Protein AF-A0A354CW89-F1 (afdb_monomer_lite)

Secondary structure (DSSP, 8-state):
------PPPPPPPP-----SSTTSSHHHHHHHHHHHHHHTS----------SS---HHHHTT-S----HHHHHH-SS--HHHHHHHHHH-

Foldseek 3Di:
DDDDPPDDDDDDDDDDQDDPDPPPCSLVCLLVVQVCCCPVVVHLGDRADPDPPDDCSCVSVVHPDDDHPVNVVVDPDGPPVVVVSVVVND

Radius of gyration: 15.34 Å; chains: 1; bounding box: 26×31×47 Å

pLDDT: mean 76.01, std 17.12, range [35.41, 96.44]

Sequence (90 aa):
EPTEKSSSPAPCRVVSIFSPKGGVGKTLIAANLAAELQTRLANPTALVELDAIRRDASMLLGSSGVVCVPDVLTSHSLPVKLDELRSRCA

Structure (mmCIF, N/CA/C/O backbone):
data_AF-A0A354CW89-F1
#
_entry.id   AF-A0A354CW89-F1
#
loop_
_atom_site.group_PDB
_atom_site.id
_atom_site.type_symbol
_atom_site.label_atom_id
_atom_site.label_alt_id
_atom_site.label_comp_id
_atom_site.label_asym_id
_atom_site.label_entity_id
_atom_site.label_seq_id
_atom_site.pdbx_PDB_ins_code
_atom_site.Cartn_x
_atom_site.Cartn_y
_atom_site.Cartn_z
_atom_site.occupancy
_atom_site.B_iso_or_equiv
_atom_site.auth_seq_id
_atom_site.auth_comp_id
_atom_site.auth_asym_id
_atom_site.auth_atom_id
_atom_site.pdbx_PDB_model_num
ATOM 1 N N . GLU A 1 1 ? -2.799 22.798 32.003 1.00 35.41 1 GLU A N 1
ATOM 2 C CA . GLU A 1 1 ? -1.736 21.910 31.500 1.00 35.41 1 GLU A CA 1
ATOM 3 C C . GLU A 1 1 ? -2.391 20.598 31.066 1.00 35.41 1 GLU A C 1
ATOM 5 O O . GLU A 1 1 ? -2.914 19.906 31.933 1.00 35.41 1 GLU A O 1
ATOM 10 N N . PRO A 1 2 ? -2.537 20.303 29.763 1.00 41.56 2 PRO A N 1
ATOM 11 C CA . PRO A 1 2 ? -3.096 19.033 29.321 1.00 41.56 2 PRO A CA 1
ATOM 12 C C . PRO A 1 2 ? -1.976 17.993 29.242 1.00 41.56 2 PRO A C 1
ATOM 14 O O . PRO A 1 2 ? -1.023 18.141 28.484 1.00 41.56 2 PRO A O 1
ATOM 17 N N . THR A 1 3 ? -2.092 16.951 30.057 1.00 43.53 3 THR A N 1
ATOM 18 C CA . THR A 1 3 ? -1.199 15.792 30.083 1.00 43.53 3 THR A CA 1
ATOM 19 C C . THR A 1 3 ? -1.471 14.933 28.846 1.00 43.53 3 THR A C 1
ATOM 21 O O . THR A 1 3 ? -2.479 14.228 28.775 1.00 43.53 3 THR A O 1
ATOM 24 N N . GLU A 1 4 ? -0.596 15.010 27.846 1.00 49.12 4 GLU A N 1
ATOM 25 C CA . GLU A 1 4 ? -0.634 14.149 26.662 1.00 49.12 4 GLU A CA 1
ATOM 26 C C . GLU A 1 4 ? -0.249 12.720 27.082 1.00 49.12 4 GLU A C 1
ATOM 28 O O . GLU A 1 4 ? 0.903 12.425 27.402 1.00 49.12 4 GLU A O 1
ATOM 33 N N . LYS A 1 5 ? -1.238 11.820 27.164 1.00 41.00 5 LYS A N 1
ATOM 34 C CA . LYS A 1 5 ? -0.989 10.384 27.344 1.00 41.00 5 LYS A CA 1
ATOM 35 C C . LYS A 1 5 ? -0.319 9.860 26.075 1.00 41.00 5 LYS A C 1
ATOM 37 O O . LYS A 1 5 ? -0.995 9.661 25.071 1.00 41.00 5 LYS A O 1
ATOM 42 N N . SER A 1 6 ? 0.978 9.577 26.137 1.00 43.91 6 SER A N 1
ATOM 43 C CA . SER A 1 6 ? 1.667 8.790 25.116 1.00 43.91 6 SER A CA 1
ATOM 44 C C . SER A 1 6 ? 1.204 7.331 25.204 1.00 43.91 6 SER A C 1
ATOM 46 O O . SER A 1 6 ? 1.785 6.495 25.897 1.00 43.91 6 SER A O 1
ATOM 48 N N . SER A 1 7 ? 0.097 7.005 24.532 1.00 54.12 7 SER A N 1
ATOM 49 C CA . SER A 1 7 ? -0.236 5.609 24.263 1.00 54.12 7 SER A CA 1
ATOM 50 C C . SER A 1 7 ? 0.858 5.037 23.362 1.00 54.12 7 SER A C 1
ATOM 52 O O . SER A 1 7 ? 1.163 5.572 22.297 1.00 54.12 7 SER A O 1
ATOM 54 N N . SER A 1 8 ? 1.505 3.958 23.805 1.00 54.44 8 SER A N 1
ATOM 55 C CA . SER A 1 8 ? 2.370 3.192 22.907 1.00 54.44 8 SER A CA 1
ATOM 56 C C . SER A 1 8 ? 1.529 2.739 21.706 1.00 54.44 8 SER A C 1
ATOM 58 O O . SER A 1 8 ? 0.394 2.292 21.909 1.00 54.44 8 SER A O 1
ATOM 60 N N . PRO A 1 9 ? 2.012 2.903 20.460 1.00 60.81 9 PRO A N 1
ATOM 61 C CA . PRO A 1 9 ? 1.222 2.545 19.294 1.00 60.81 9 PRO A CA 1
ATOM 62 C C . PRO A 1 9 ? 0.900 1.055 19.368 1.00 60.81 9 PRO A C 1
ATOM 64 O O . PRO A 1 9 ? 1.796 0.226 19.547 1.00 60.81 9 PRO A O 1
ATOM 67 N N . ALA A 1 10 ? -0.387 0.722 19.257 1.00 69.19 10 ALA A N 1
ATOM 68 C CA . ALA A 1 10 ? -0.820 -0.663 19.173 1.00 69.19 10 ALA A CA 1
ATOM 69 C C . ALA A 1 10 ? -0.035 -1.376 18.052 1.00 69.19 10 ALA A C 1
ATOM 71 O O . ALA A 1 10 ? 0.264 -0.761 17.022 1.00 69.19 10 ALA A O 1
ATOM 72 N N . PRO A 1 11 ? 0.331 -2.656 18.230 1.00 77.19 11 PRO A N 1
ATOM 73 C CA . PRO A 1 11 ? 1.123 -3.374 17.242 1.00 77.19 11 PRO A CA 1
ATOM 74 C C . PRO A 1 11 ? 0.411 -3.386 15.882 1.00 77.19 11 PRO A C 1
ATOM 76 O O . PRO A 1 11 ? -0.705 -3.883 15.745 1.00 77.19 11 PRO A O 1
ATOM 79 N N . CYS A 1 12 ? 1.080 -2.838 14.868 1.00 83.50 12 CYS A N 1
ATOM 80 C CA . CYS A 1 12 ? 0.617 -2.794 13.484 1.00 83.50 12 CYS A CA 1
ATOM 81 C C . CYS A 1 12 ? 1.208 -3.968 12.689 1.00 83.50 12 CYS A C 1
ATOM 83 O O . CYS A 1 12 ? 2.389 -4.296 12.828 1.00 83.50 12 CYS A O 1
ATOM 85 N N . ARG A 1 13 ? 0.402 -4.595 11.822 1.00 90.81 13 ARG A N 1
ATOM 86 C CA . ARG A 1 13 ? 0.884 -5.602 10.866 1.00 90.81 13 ARG A CA 1
ATOM 87 C C . ARG A 1 13 ? 1.294 -4.922 9.560 1.00 90.81 13 ARG A C 1
ATOM 89 O O . ARG A 1 13 ? 0.463 -4.313 8.898 1.00 90.81 13 ARG A O 1
ATOM 96 N N . VAL A 1 14 ? 2.548 -5.113 9.152 1.00 93.69 14 VAL A N 1
ATOM 97 C CA . VAL A 1 14 ? 3.074 -4.622 7.869 1.00 93.69 14 VAL A CA 1
ATOM 98 C C . VAL A 1 14 ? 3.080 -5.754 6.843 1.00 93.69 14 VAL A C 1
ATOM 100 O O . VAL A 1 14 ? 3.611 -6.831 7.107 1.00 93.69 14 VAL A O 1
ATOM 103 N N . VAL A 1 15 ? 2.497 -5.507 5.668 1.00 95.06 15 VAL A N 1
ATOM 104 C CA . VAL A 1 15 ? 2.464 -6.455 4.544 1.00 95.06 15 VAL A CA 1
ATOM 105 C C . VAL A 1 15 ? 3.053 -5.780 3.308 1.00 95.06 15 VAL A C 1
ATOM 107 O O . VAL A 1 15 ? 2.546 -4.755 2.861 1.00 95.06 15 VAL A O 1
ATOM 110 N N . SER A 1 16 ? 4.114 -6.357 2.741 1.00 95.56 16 SER A N 1
ATOM 111 C CA . SER A 1 16 ? 4.749 -5.861 1.514 1.00 95.56 16 SER A CA 1
ATOM 112 C C . SER A 1 16 ? 4.366 -6.727 0.317 1.00 95.56 16 SER A C 1
ATOM 114 O O . SER A 1 16 ? 4.553 -7.942 0.338 1.00 95.56 16 SER A O 1
ATOM 116 N N . ILE A 1 17 ? 3.870 -6.098 -0.750 1.00 95.31 17 ILE A N 1
ATOM 117 C CA . ILE A 1 17 ? 3.567 -6.762 -2.024 1.00 95.31 17 ILE A CA 1
ATOM 118 C C . ILE A 1 17 ? 4.604 -6.313 -3.051 1.00 95.31 17 ILE A C 1
ATOM 120 O O . ILE A 1 17 ? 4.644 -5.151 -3.451 1.00 95.31 17 ILE A O 1
ATOM 124 N N . PHE A 1 18 ? 5.451 -7.244 -3.483 1.00 94.81 18 PHE A N 1
ATOM 125 C CA . PHE A 1 18 ? 6.573 -6.975 -4.378 1.00 94.81 18 PHE A CA 1
ATOM 126 C C . PHE A 1 18 ? 6.713 -8.064 -5.451 1.00 94.81 18 PHE A C 1
ATOM 128 O O . PHE A 1 18 ? 6.314 -9.210 -5.263 1.00 94.81 18 PHE A O 1
ATOM 135 N N . SER A 1 19 ? 7.291 -7.700 -6.595 1.00 92.81 19 SER A N 1
ATOM 136 C CA . SER A 1 19 ? 7.724 -8.620 -7.649 1.00 92.81 19 SER A CA 1
ATOM 137 C C . SER A 1 19 ? 8.728 -7.916 -8.567 1.00 92.81 19 SER A C 1
ATOM 139 O O . SER A 1 19 ? 8.530 -6.736 -8.878 1.00 92.81 19 SER A O 1
ATOM 141 N N . PRO A 1 20 ? 9.755 -8.635 -9.063 1.00 92.56 20 PRO A N 1
ATOM 142 C CA . PRO A 1 20 ? 10.758 -8.082 -9.971 1.00 92.56 20 PRO A CA 1
ATOM 143 C C . PRO A 1 20 ? 10.216 -7.808 -11.382 1.00 92.56 20 PRO A C 1
ATOM 145 O O . PRO A 1 20 ? 10.917 -7.227 -12.205 1.00 92.56 20 PRO A O 1
ATOM 148 N N . LYS A 1 21 ? 8.985 -8.238 -11.696 1.00 90.62 21 LYS A N 1
ATOM 149 C CA . LYS A 1 21 ? 8.368 -8.048 -13.014 1.00 90.62 21 LYS A CA 1
ATOM 150 C C . LYS A 1 21 ? 7.358 -6.898 -13.012 1.00 90.62 21 LYS A C 1
ATOM 152 O O . LYS A 1 21 ? 6.556 -6.736 -12.082 1.00 90.62 21 LYS A O 1
ATOM 157 N N . GLY A 1 22 ? 7.364 -6.120 -14.094 1.00 88.94 22 GLY A N 1
ATOM 158 C CA . GLY A 1 22 ? 6.306 -5.160 -14.418 1.00 88.94 22 GLY A CA 1
ATOM 159 C C . GLY A 1 22 ? 5.000 -5.867 -14.801 1.00 88.94 22 GLY A C 1
ATOM 160 O O . GLY A 1 22 ? 5.021 -7.016 -15.227 1.00 88.94 22 GLY A O 1
ATOM 161 N N . GLY A 1 23 ? 3.856 -5.208 -14.610 1.00 90.00 23 GLY A N 1
ATOM 162 C CA . GLY A 1 23 ? 2.563 -5.687 -15.129 1.00 90.00 23 GLY A CA 1
ATOM 163 C C . GLY A 1 23 ? 1.933 -6.912 -14.449 1.00 90.00 23 GLY A C 1
ATOM 164 O O . GLY A 1 23 ? 0.817 -7.267 -14.791 1.00 90.00 23 GLY A O 1
ATOM 165 N N . VAL A 1 24 ? 2.567 -7.536 -13.449 1.00 94.56 24 VAL A N 1
ATOM 166 C CA . VAL A 1 24 ? 2.016 -8.737 -12.771 1.00 94.56 24 VAL A CA 1
ATOM 167 C C . VAL A 1 24 ? 0.847 -8.464 -11.808 1.00 94.56 24 VAL A C 1
ATOM 169 O O . VAL A 1 24 ? 0.444 -9.350 -11.066 1.00 94.56 24 VAL A O 1
ATOM 172 N N . GLY A 1 25 ? 0.346 -7.227 -11.751 1.00 94.00 25 GLY A N 1
ATOM 173 C CA . GLY A 1 25 ? -0.796 -6.870 -10.903 1.00 94.00 25 GLY A CA 1
ATOM 174 C C . GLY A 1 25 ? -0.485 -6.570 -9.430 1.00 94.00 25 GLY A C 1
ATOM 175 O O . GLY A 1 25 ? -1.410 -6.559 -8.629 1.00 94.00 25 GLY A O 1
ATOM 176 N N . LYS A 1 26 ? 0.773 -6.283 -9.050 1.00 95.31 26 LYS A N 1
ATOM 177 C CA . LYS A 1 26 ? 1.161 -5.929 -7.659 1.00 95.31 26 LYS A CA 1
ATOM 178 C C . LYS A 1 26 ? 0.248 -4.860 -7.041 1.00 95.31 26 LYS A C 1
ATOM 180 O O . LYS A 1 26 ? -0.352 -5.095 -5.999 1.00 95.31 26 LYS A O 1
ATOM 185 N N . THR A 1 27 ? 0.124 -3.714 -7.712 1.00 94.00 27 THR A N 1
ATOM 186 C CA . THR A 1 27 ? -0.684 -2.575 -7.256 1.00 94.00 27 THR A CA 1
ATOM 187 C C . THR A 1 27 ? -2.171 -2.917 -7.220 1.00 94.00 27 THR A C 1
ATOM 189 O O . THR A 1 27 ? -2.866 -2.523 -6.292 1.00 94.00 27 THR A O 1
ATOM 192 N N . LEU A 1 28 ? -2.653 -3.731 -8.166 1.00 95.06 28 LEU A N 1
ATOM 193 C CA . LEU A 1 28 ? -4.041 -4.192 -8.189 1.00 95.06 28 LEU A CA 1
ATOM 194 C C . LEU A 1 28 ? -4.367 -5.084 -6.988 1.00 95.06 28 LEU A C 1
ATOM 196 O O . LEU A 1 28 ? -5.397 -4.890 -6.344 1.00 95.06 28 LEU A O 1
ATOM 200 N N . ILE A 1 29 ? -3.484 -6.025 -6.654 1.00 96.44 29 ILE A N 1
ATOM 201 C CA . ILE A 1 29 ? -3.642 -6.872 -5.466 1.00 96.44 29 ILE A CA 1
ATOM 202 C C . ILE A 1 29 ? -3.549 -6.019 -4.197 1.00 96.44 29 ILE A C 1
ATOM 204 O O . ILE A 1 29 ? -4.379 -6.175 -3.306 1.00 96.44 29 ILE A O 1
ATOM 208 N N . ALA A 1 30 ? -2.589 -5.094 -4.121 1.00 95.75 30 ALA A N 1
ATOM 209 C CA . ALA A 1 30 ? -2.408 -4.227 -2.958 1.00 95.75 30 ALA A CA 1
ATOM 210 C C . ALA A 1 30 ? -3.620 -3.320 -2.697 1.00 95.75 30 ALA A C 1
ATOM 212 O O . ALA A 1 30 ? -4.085 -3.239 -1.561 1.00 95.75 30 ALA A O 1
ATOM 213 N N . ALA A 1 31 ? -4.165 -2.695 -3.745 1.00 94.12 31 ALA A N 1
ATOM 214 C CA . ALA A 1 31 ? -5.340 -1.837 -3.648 1.00 94.12 31 ALA A CA 1
ATOM 215 C C . ALA A 1 31 ? -6.579 -2.610 -3.177 1.00 94.12 31 ALA A C 1
ATOM 217 O O . ALA A 1 31 ? -7.239 -2.190 -2.227 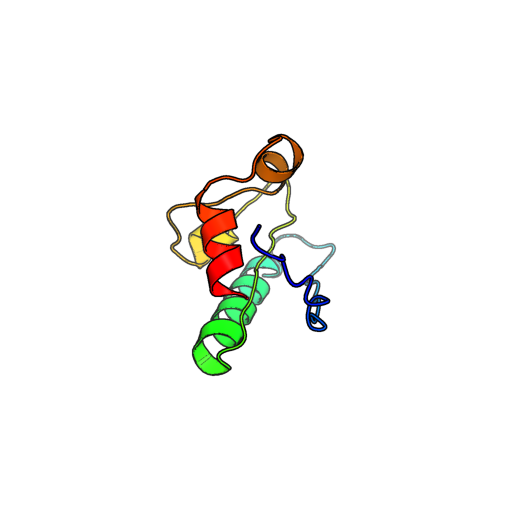1.00 94.12 31 ALA A O 1
ATOM 218 N N . ASN A 1 32 ? -6.861 -3.769 -3.783 1.00 95.00 32 ASN A N 1
ATOM 219 C CA . ASN A 1 32 ? -8.012 -4.586 -3.393 1.00 95.00 32 ASN A CA 1
ATOM 220 C C . ASN A 1 32 ? -7.854 -5.173 -1.988 1.00 95.00 32 ASN A C 1
ATOM 222 O O . ASN A 1 32 ? -8.805 -5.148 -1.213 1.00 95.00 32 ASN A O 1
ATOM 226 N N . LEU A 1 33 ? -6.658 -5.651 -1.626 1.00 95.50 33 LEU A N 1
ATOM 227 C CA . LEU A 1 33 ? -6.397 -6.139 -0.274 1.00 95.50 33 LEU A CA 1
ATOM 228 C C . LEU A 1 33 ? -6.639 -5.034 0.759 1.00 95.50 33 LEU A C 1
ATOM 230 O O . LEU A 1 33 ? -7.321 -5.271 1.750 1.00 95.50 33 LEU A O 1
ATOM 234 N N . ALA A 1 34 ? -6.127 -3.824 0.520 1.00 93.62 34 ALA A N 1
ATOM 235 C CA . ALA A 1 34 ? -6.336 -2.703 1.429 1.00 93.62 34 ALA A CA 1
ATOM 236 C C . ALA A 1 34 ? -7.821 -2.323 1.557 1.00 93.62 34 ALA A C 1
ATOM 238 O O . ALA A 1 34 ? -8.312 -2.131 2.671 1.00 93.62 34 ALA A O 1
ATOM 239 N N . ALA A 1 35 ? -8.545 -2.269 0.434 1.00 92.56 35 ALA A N 1
ATOM 240 C CA . ALA A 1 35 ? -9.977 -1.985 0.422 1.00 92.56 35 ALA A CA 1
ATOM 241 C C . ALA A 1 35 ? -10.778 -3.042 1.199 1.00 92.56 35 ALA A C 1
ATOM 243 O O . ALA A 1 35 ? -11.644 -2.695 2.000 1.00 92.56 35 ALA A O 1
ATOM 244 N N . GLU A 1 36 ? -10.466 -4.324 1.022 1.00 95.06 36 GLU A N 1
ATOM 245 C CA . GLU A 1 36 ? -11.135 -5.438 1.702 1.00 95.06 36 GLU A CA 1
ATOM 246 C C . GLU A 1 36 ? -10.833 -5.475 3.210 1.00 95.06 36 GLU A C 1
ATOM 248 O O . GLU A 1 36 ? -11.751 -5.636 4.020 1.00 95.06 36 GLU A O 1
ATOM 253 N N . LEU A 1 37 ? -9.577 -5.242 3.617 1.00 92.81 37 LEU A N 1
ATOM 254 C CA . LEU A 1 37 ? -9.202 -5.129 5.034 1.00 92.81 37 LEU A CA 1
ATOM 255 C C . LEU A 1 37 ? -9.960 -3.983 5.727 1.00 92.81 37 LEU A C 1
ATOM 257 O O . LEU A 1 37 ? -10.464 -4.162 6.838 1.00 92.81 37 LEU A O 1
ATOM 261 N N . GLN A 1 38 ? -10.091 -2.836 5.056 1.00 90.00 38 GLN A N 1
ATOM 262 C CA . GLN A 1 38 ? -10.792 -1.674 5.598 1.00 90.00 38 GLN A CA 1
ATOM 263 C C . GLN A 1 38 ? -12.314 -1.858 5.637 1.00 90.00 38 GLN A C 1
ATOM 265 O O . GLN A 1 38 ? -12.951 -1.462 6.613 1.00 90.00 38 GLN A O 1
ATOM 270 N N . THR A 1 39 ? -12.909 -2.412 4.578 1.00 87.94 39 THR A N 1
ATOM 271 C CA . THR A 1 39 ? -14.373 -2.443 4.411 1.00 87.94 39 THR A CA 1
ATOM 272 C C . THR A 1 39 ? -15.028 -3.673 5.025 1.00 87.94 39 THR A C 1
ATOM 274 O O . THR A 1 39 ? -16.077 -3.537 5.650 1.00 87.94 39 THR A O 1
ATOM 277 N N . ARG A 1 40 ? -14.431 -4.866 4.889 1.00 88.50 40 ARG A N 1
ATOM 278 C CA . ARG A 1 40 ? -15.040 -6.115 5.383 1.00 88.50 40 ARG A CA 1
ATOM 279 C C . ARG A 1 40 ? -14.560 -6.528 6.759 1.00 88.50 40 ARG A C 1
ATOM 281 O O . ARG A 1 40 ? -15.331 -7.120 7.506 1.00 88.50 40 ARG A O 1
ATOM 288 N N . LEU A 1 41 ? -13.303 -6.244 7.089 1.00 87.12 41 LEU A N 1
ATOM 289 C CA . LEU A 1 41 ? -12.734 -6.615 8.388 1.00 87.12 41 LEU A CA 1
ATOM 290 C C . LEU A 1 41 ? -12.732 -5.463 9.393 1.00 87.12 41 LEU A C 1
ATOM 292 O O . LEU A 1 41 ? -12.305 -5.666 10.523 1.00 87.12 41 LEU A O 1
ATOM 296 N N . ALA A 1 42 ? -13.193 -4.273 8.986 1.00 86.62 42 ALA A N 1
ATOM 297 C CA . ALA A 1 42 ? -13.168 -3.053 9.792 1.00 86.62 42 ALA A CA 1
ATOM 298 C C . ALA A 1 42 ? -11.779 -2.750 10.395 1.00 86.62 42 ALA A C 1
ATOM 300 O O . ALA A 1 42 ? -11.675 -2.107 11.437 1.00 86.62 42 ALA A O 1
ATOM 301 N N . ASN A 1 43 ? -10.706 -3.201 9.734 1.00 83.19 43 ASN A N 1
ATOM 302 C CA . ASN A 1 43 ? -9.340 -2.976 10.183 1.00 83.19 43 ASN A CA 1
ATOM 303 C C . ASN A 1 43 ? -8.843 -1.643 9.613 1.00 83.19 43 ASN A C 1
ATOM 305 O O . ASN A 1 43 ? -8.774 -1.523 8.384 1.00 83.19 43 ASN A O 1
ATOM 309 N N . PRO A 1 44 ? -8.445 -0.665 10.451 1.00 87.56 44 PRO A N 1
ATOM 310 C CA . PRO A 1 44 ? -7.785 0.546 9.977 1.00 87.56 44 PRO A CA 1
ATOM 311 C C . PRO A 1 44 ? -6.582 0.178 9.107 1.00 87.56 44 PRO A C 1
ATOM 313 O O . PRO A 1 44 ? -5.630 -0.446 9.580 1.00 87.56 44 PRO A O 1
ATOM 316 N N . THR A 1 45 ? -6.653 0.506 7.817 1.00 88.81 45 THR A N 1
ATOM 317 C CA . THR A 1 45 ? -5.672 0.044 6.831 1.00 88.81 45 THR A CA 1
ATOM 318 C C . THR A 1 45 ? -5.071 1.218 6.076 1.00 88.81 45 THR A C 1
ATOM 320 O O . THR A 1 45 ? -5.779 2.005 5.454 1.00 88.81 45 THR A O 1
ATOM 323 N N . ALA A 1 46 ? -3.741 1.304 6.091 1.00 88.81 46 ALA A N 1
ATOM 324 C CA . ALA A 1 46 ? -2.984 2.237 5.270 1.00 88.81 46 ALA A CA 1
ATOM 325 C C . ALA A 1 46 ? -2.397 1.505 4.056 1.00 88.81 46 ALA A C 1
ATOM 327 O O . ALA A 1 46 ? -1.711 0.493 4.205 1.00 88.81 46 ALA A O 1
ATOM 328 N N . LEU A 1 47 ? -2.633 2.039 2.856 1.00 89.62 47 LEU A N 1
ATOM 329 C CA . LEU A 1 47 ? -1.955 1.610 1.635 1.00 89.62 47 LEU A CA 1
ATOM 330 C C . LEU A 1 47 ? -0.844 2.608 1.303 1.00 89.62 47 LEU A C 1
ATOM 332 O O . LEU A 1 47 ? -1.114 3.789 1.099 1.00 89.62 47 LEU A O 1
ATOM 336 N N . VAL A 1 48 ? 0.394 2.122 1.222 1.00 88.88 48 VAL A N 1
ATOM 337 C CA . VAL A 1 48 ? 1.566 2.933 0.870 1.00 88.88 48 VAL A CA 1
ATOM 338 C C . VAL A 1 48 ? 2.122 2.440 -0.463 1.00 88.88 48 VAL A C 1
ATOM 340 O O . VAL A 1 48 ? 2.637 1.326 -0.545 1.00 88.88 48 VAL A O 1
ATOM 343 N N . GLU A 1 49 ? 2.026 3.258 -1.514 1.00 87.25 49 GLU A N 1
ATOM 344 C CA . GLU A 1 49 ? 2.628 2.940 -2.814 1.00 87.25 49 GLU A CA 1
ATOM 345 C C . GLU A 1 49 ? 4.080 3.434 -2.867 1.00 87.25 49 GLU A C 1
ATOM 347 O O . GLU A 1 49 ? 4.356 4.628 -2.743 1.00 87.25 49 GLU A O 1
ATOM 352 N N . LEU A 1 50 ? 5.009 2.493 -3.055 1.00 87.25 50 LEU A N 1
ATOM 353 C CA . LEU A 1 50 ? 6.457 2.731 -3.126 1.00 87.25 50 LEU A CA 1
ATOM 354 C C . LEU A 1 50 ? 7.017 2.567 -4.549 1.00 87.25 50 LEU A C 1
ATOM 356 O O . LEU A 1 50 ? 8.193 2.255 -4.725 1.00 87.25 50 LEU A O 1
ATOM 360 N N . ASP A 1 51 ? 6.191 2.764 -5.577 1.00 81.81 51 ASP A N 1
ATOM 361 C CA . ASP A 1 51 ? 6.6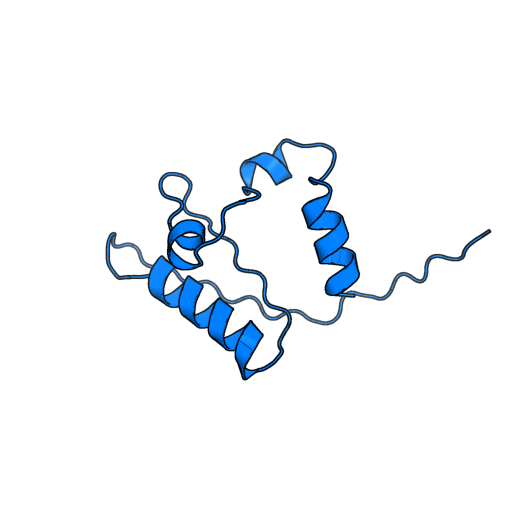57 2.850 -6.963 1.00 81.81 51 ASP A CA 1
ATOM 362 C C . ASP A 1 51 ? 6.884 4.330 -7.317 1.00 81.81 51 ASP A C 1
ATOM 364 O O . ASP A 1 51 ? 5.960 5.140 -7.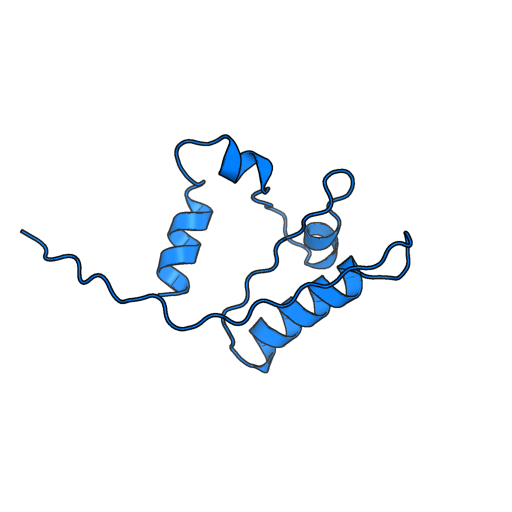400 1.00 81.81 51 ASP A O 1
ATOM 368 N N . ALA A 1 52 ? 8.160 4.705 -7.451 1.00 68.81 52 ALA A N 1
ATOM 369 C CA . ALA A 1 52 ? 8.565 6.093 -7.666 1.00 68.81 52 ALA A CA 1
ATOM 370 C C . ALA A 1 52 ? 8.112 6.644 -9.028 1.00 68.81 52 ALA A C 1
ATOM 372 O O . ALA A 1 52 ? 7.938 7.855 -9.161 1.00 68.81 52 ALA A O 1
ATOM 373 N N . ILE A 1 53 ? 7.928 5.767 -10.020 1.00 71.12 53 ILE A N 1
ATOM 374 C CA . ILE A 1 53 ? 7.669 6.146 -11.414 1.00 71.12 53 ILE A CA 1
ATOM 375 C C . ILE A 1 53 ? 6.168 6.105 -11.721 1.00 71.12 53 ILE A C 1
ATOM 377 O O . ILE A 1 53 ? 5.683 6.918 -12.506 1.00 71.12 53 ILE A O 1
ATOM 381 N N . ARG A 1 54 ? 5.421 5.177 -11.116 1.00 71.12 54 ARG A N 1
ATOM 382 C CA . ARG A 1 54 ? 4.015 4.916 -11.458 1.00 71.12 54 ARG A CA 1
ATOM 383 C C . ARG A 1 54 ? 3.173 4.805 -10.192 1.00 71.12 54 ARG A C 1
ATOM 385 O O . ARG A 1 54 ? 3.494 4.018 -9.312 1.00 71.12 54 ARG A O 1
ATOM 392 N N . ARG A 1 55 ? 2.100 5.589 -10.106 1.00 72.62 55 ARG A N 1
ATOM 393 C CA . ARG A 1 55 ? 1.266 5.734 -8.901 1.00 72.62 55 ARG A CA 1
ATOM 394 C C . ARG A 1 55 ? -0.186 5.412 -9.229 1.00 72.62 55 ARG A C 1
ATOM 396 O O . ARG A 1 55 ? -1.021 6.308 -9.312 1.00 72.62 55 ARG A O 1
ATOM 403 N N . ASP A 1 56 ? -0.466 4.135 -9.454 1.00 84.44 56 ASP A N 1
ATOM 404 C CA . ASP A 1 56 ? -1.771 3.704 -9.964 1.00 84.44 56 ASP A CA 1
ATOM 405 C C . ASP A 1 56 ? -2.786 3.428 -8.846 1.00 84.44 56 ASP A C 1
ATOM 407 O O . ASP A 1 56 ? -3.987 3.393 -9.115 1.00 84.44 56 ASP A O 1
ATOM 411 N N . ALA A 1 57 ? -2.357 3.245 -7.589 1.00 86.69 57 ALA A N 1
ATOM 412 C CA . ALA A 1 57 ? -3.264 2.874 -6.502 1.00 86.69 57 ALA A CA 1
ATOM 413 C C . ALA A 1 57 ? -4.399 3.882 -6.300 1.00 86.69 57 ALA A C 1
ATOM 415 O O . ALA A 1 57 ? -5.529 3.476 -6.047 1.00 86.69 57 ALA A O 1
ATOM 416 N N . SER A 1 58 ? -4.139 5.183 -6.437 1.00 83.75 58 SER A N 1
ATOM 417 C CA . SER A 1 58 ? -5.187 6.198 -6.297 1.00 83.75 58 SER A CA 1
ATOM 418 C C . SER A 1 58 ? -6.242 6.110 -7.392 1.00 83.75 58 SER A C 1
ATOM 420 O O . SER A 1 58 ? -7.432 6.210 -7.105 1.00 83.75 58 SER A O 1
ATOM 422 N N . MET A 1 59 ? -5.819 5.847 -8.631 1.00 86.44 59 MET A N 1
ATOM 423 C CA . MET A 1 59 ? -6.726 5.616 -9.752 1.00 86.44 59 MET A CA 1
ATOM 424 C C . MET A 1 59 ? -7.572 4.365 -9.517 1.00 86.44 59 MET A C 1
ATOM 426 O O . MET A 1 59 ? -8.783 4.403 -9.720 1.00 86.44 59 MET A O 1
ATOM 430 N N . LEU A 1 60 ? -6.960 3.277 -9.037 1.00 89.81 60 LEU A N 1
ATOM 431 C CA . LEU A 1 60 ? -7.672 2.034 -8.722 1.00 89.81 60 LEU A CA 1
ATOM 432 C C . LEU A 1 60 ? -8.669 2.194 -7.568 1.00 89.81 60 LEU A C 1
ATOM 434 O O . LEU A 1 60 ? -9.707 1.539 -7.565 1.00 89.81 60 LEU A O 1
ATOM 438 N N . LEU A 1 61 ? -8.366 3.061 -6.601 1.00 87.00 61 LEU A N 1
ATOM 439 C CA . LEU A 1 61 ? -9.244 3.373 -5.471 1.00 87.00 61 LEU A CA 1
ATOM 440 C C . LEU A 1 61 ? -10.250 4.498 -5.777 1.00 87.00 61 LEU A C 1
ATOM 442 O O . LEU A 1 61 ? -11.051 4.843 -4.910 1.00 87.00 61 LEU A O 1
ATOM 446 N N . GLY A 1 62 ? -10.206 5.094 -6.974 1.00 84.62 62 GLY A N 1
ATOM 447 C CA . GLY A 1 62 ? -11.050 6.231 -7.348 1.00 84.62 62 GLY A CA 1
ATOM 448 C C . GLY A 1 62 ? -10.827 7.481 -6.486 1.00 84.62 62 GLY A C 1
ATOM 449 O O . GLY A 1 62 ? -11.729 8.310 -6.362 1.00 84.62 62 GLY A O 1
ATOM 450 N N . SER A 1 63 ? -9.659 7.623 -5.852 1.00 77.81 63 SER A N 1
ATOM 451 C CA . SER A 1 63 ? -9.381 8.717 -4.922 1.00 77.81 63 SER A CA 1
ATOM 452 C C . SER A 1 63 ? -8.803 9.939 -5.642 1.00 77.81 63 SER A C 1
ATOM 454 O O . SER A 1 63 ? -7.789 9.875 -6.332 1.00 77.81 63 SER A O 1
ATOM 456 N N . SER A 1 64 ? -9.444 11.097 -5.459 1.00 62.91 64 SER A N 1
ATOM 457 C CA . SER A 1 64 ? -9.046 12.361 -6.106 1.00 62.91 64 SER A CA 1
ATOM 458 C C . SER A 1 64 ? -7.860 13.062 -5.430 1.00 62.91 64 SER A C 1
ATOM 460 O O . SER A 1 64 ? -7.380 14.072 -5.932 1.00 62.91 64 SER A O 1
ATOM 462 N N . GLY A 1 65 ? -7.412 12.581 -4.266 1.00 61.78 65 GLY A N 1
ATOM 463 C CA . GLY A 1 65 ? -6.347 13.205 -3.483 1.00 61.78 65 GLY A CA 1
ATOM 464 C C . GLY A 1 65 ? -5.345 12.173 -2.992 1.00 61.78 65 GLY A C 1
ATOM 465 O O . GLY A 1 65 ? -5.717 11.248 -2.273 1.00 61.78 65 GLY A O 1
ATOM 466 N N . VAL A 1 66 ? -4.080 12.364 -3.358 1.00 63.72 66 VAL A N 1
ATOM 467 C CA . VAL A 1 66 ? -2.971 11.483 -2.985 1.00 63.72 66 VAL A CA 1
ATOM 468 C C . VAL A 1 66 ? -1.943 12.312 -2.240 1.00 63.72 66 VAL A C 1
ATOM 470 O O . VAL A 1 66 ? -1.425 13.280 -2.787 1.00 63.72 66 VAL A O 1
ATOM 473 N N . VAL A 1 67 ? -1.654 11.939 -0.996 1.00 67.25 67 VAL A N 1
ATOM 474 C CA . VAL A 1 67 ? -0.446 12.405 -0.312 1.00 67.25 67 VAL A CA 1
ATOM 475 C C . VAL A 1 67 ? 0.660 11.444 -0.707 1.00 67.25 67 VAL A C 1
ATOM 477 O O . VAL A 1 67 ? 0.541 10.239 -0.473 1.00 67.25 67 VAL A O 1
ATOM 480 N N . CYS A 1 68 ? 1.707 11.947 -1.349 1.00 70.62 68 CYS A N 1
ATOM 481 C CA . CYS A 1 68 ? 2.767 11.092 -1.857 1.00 70.62 68 CYS A CA 1
ATOM 482 C C . CYS A 1 68 ? 3.905 10.995 -0.838 1.00 70.62 68 CYS A C 1
ATOM 484 O O . CYS A 1 68 ? 4.159 11.921 -0.073 1.00 70.62 68 CYS A O 1
ATOM 486 N N . VAL A 1 69 ? 4.635 9.876 -0.848 1.00 72.75 69 VAL A N 1
ATOM 487 C CA . VAL A 1 69 ? 5.779 9.679 0.058 1.00 72.75 69 VAL A CA 1
ATOM 488 C C . VAL A 1 69 ? 6.815 10.808 -0.058 1.00 72.75 69 VAL A C 1
ATOM 490 O O . VAL A 1 69 ? 7.247 11.292 0.984 1.00 72.75 69 VAL A O 1
ATOM 493 N N . PRO A 1 70 ? 7.178 11.312 -1.259 1.00 70.94 70 PRO A N 1
ATOM 494 C CA . PRO A 1 70 ? 8.063 12.470 -1.353 1.00 70.94 70 PRO A CA 1
ATOM 495 C C . PRO A 1 70 ? 7.510 13.717 -0.661 1.00 70.94 70 PRO A C 1
ATOM 497 O O . PRO A 1 70 ? 8.281 14.420 -0.021 1.00 70.94 70 PRO A O 1
ATOM 500 N N . ASP A 1 71 ? 6.200 13.967 -0.727 1.00 68.81 71 ASP A N 1
ATOM 501 C CA . ASP A 1 71 ? 5.569 15.110 -0.055 1.00 68.81 71 ASP A CA 1
ATOM 502 C C . ASP A 1 71 ? 5.755 14.990 1.462 1.00 68.81 71 ASP A C 1
ATOM 504 O O . ASP A 1 71 ? 6.134 15.950 2.121 1.00 68.81 71 ASP A O 1
ATOM 508 N N . VAL A 1 72 ? 5.582 13.786 2.015 1.00 72.81 72 VAL A N 1
ATOM 509 C CA . VAL A 1 72 ? 5.814 13.505 3.443 1.00 72.81 72 VAL A CA 1
ATOM 510 C C . VAL A 1 72 ? 7.285 13.660 3.831 1.00 72.81 72 VAL A C 1
ATOM 512 O O . VAL A 1 72 ? 7.583 14.156 4.911 1.00 72.81 72 VAL A O 1
ATOM 515 N N . 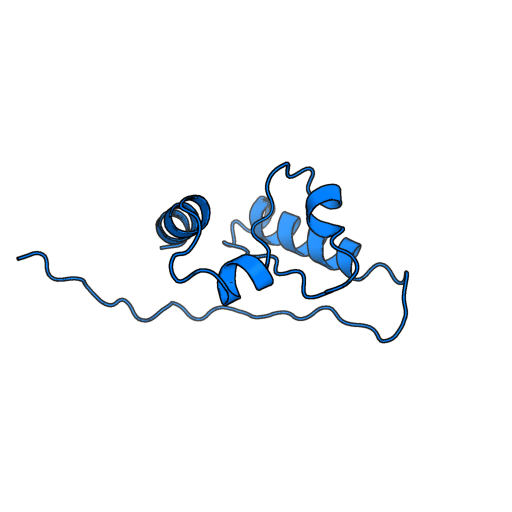LEU A 1 73 ? 8.205 13.233 2.966 1.00 74.50 73 LEU A N 1
ATOM 516 C CA . LEU A 1 73 ? 9.643 13.294 3.238 1.00 74.50 73 LEU A CA 1
ATOM 517 C C . LEU A 1 73 ? 10.226 14.706 3.088 1.00 74.50 73 LEU A C 1
ATOM 519 O O . LEU A 1 73 ? 11.246 15.004 3.703 1.00 74.50 73 LEU A O 1
ATOM 523 N N . THR A 1 74 ? 9.618 15.555 2.257 1.00 73.50 74 THR A N 1
ATOM 524 C CA . THR A 1 74 ? 10.112 16.912 1.965 1.00 73.50 74 THR A CA 1
ATOM 525 C C . THR A 1 74 ? 9.409 17.995 2.775 1.00 73.50 74 THR A C 1
ATOM 527 O O . THR A 1 74 ? 9.963 19.080 2.947 1.00 73.50 74 THR A O 1
ATOM 530 N N . SER A 1 75 ? 8.216 17.719 3.304 1.00 59.00 75 SER A N 1
ATOM 531 C CA . SER A 1 75 ? 7.458 18.686 4.098 1.00 59.00 75 SER A CA 1
ATOM 532 C C . SER A 1 75 ? 7.824 18.576 5.580 1.00 59.00 75 SER A C 1
ATOM 534 O O . SER A 1 75 ? 7.704 17.513 6.182 1.00 59.00 75 SER A O 1
ATOM 536 N N . HIS A 1 76 ? 8.210 19.693 6.207 1.00 55.50 76 HIS A N 1
ATOM 537 C CA . HIS A 1 76 ? 8.390 19.775 7.668 1.00 55.50 76 HIS A CA 1
ATOM 538 C C . HIS A 1 76 ? 7.066 19.665 8.449 1.00 55.50 76 HIS A C 1
ATOM 540 O O . HIS A 1 76 ? 7.078 19.524 9.671 1.00 55.50 76 HIS A O 1
ATOM 546 N N . SER A 1 77 ? 5.930 19.716 7.751 1.00 55.88 77 SER A N 1
ATOM 547 C CA . SER A 1 77 ? 4.589 19.490 8.280 1.00 55.88 77 SER A CA 1
ATOM 548 C C . SER A 1 77 ? 3.812 18.577 7.338 1.00 55.88 77 SER A C 1
ATOM 550 O O . SER A 1 77 ? 3.851 18.726 6.118 1.00 55.88 77 SER A O 1
ATOM 552 N N . LEU A 1 78 ? 3.109 17.599 7.904 1.00 58.16 78 LEU A N 1
ATOM 553 C CA . LEU A 1 78 ? 2.248 16.730 7.116 1.00 58.16 78 LEU A CA 1
ATOM 554 C C . LEU A 1 78 ? 1.050 17.537 6.600 1.00 58.16 78 LEU A C 1
ATOM 556 O O . LEU A 1 78 ? 0.566 18.431 7.298 1.00 58.16 78 LEU A O 1
ATOM 560 N N . PRO A 1 79 ? 0.540 17.244 5.393 1.00 59.66 79 PRO A N 1
ATOM 561 C CA . PRO A 1 79 ? -0.688 17.873 4.930 1.00 59.66 79 PRO A CA 1
ATOM 562 C C . PRO A 1 79 ? -1.813 17.601 5.937 1.00 59.66 79 PRO A C 1
ATOM 564 O O . PRO A 1 79 ? -1.931 16.483 6.430 1.00 59.66 79 PRO A O 1
ATOM 567 N N . VAL A 1 80 ? -2.661 18.606 6.198 1.00 58.84 80 VAL A N 1
ATOM 568 C CA . VAL A 1 80 ? -3.768 18.603 7.189 1.00 58.84 80 VAL A CA 1
ATOM 569 C C . VAL A 1 80 ? -4.599 17.311 7.164 1.00 58.84 80 VAL A C 1
ATOM 571 O O . VAL A 1 80 ? -5.017 16.796 8.197 1.00 58.84 80 VAL A O 1
ATOM 574 N N . LYS A 1 81 ? -4.769 16.730 5.973 1.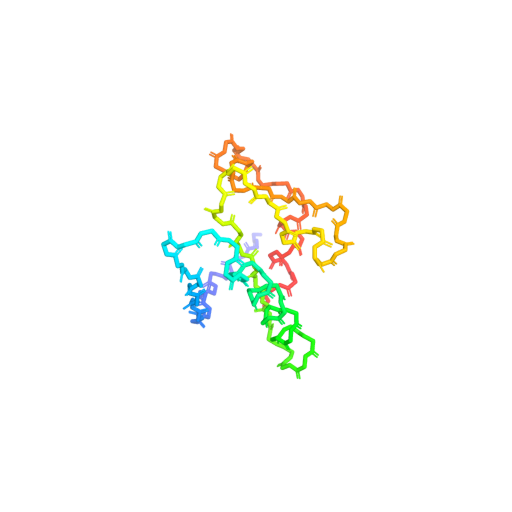00 57.47 81 LYS A N 1
ATOM 575 C CA . LYS A 1 81 ? -5.480 15.469 5.736 1.00 57.47 81 LYS A CA 1
ATOM 576 C C . LYS A 1 81 ? -4.862 14.252 6.438 1.00 57.47 81 LYS A C 1
ATOM 578 O O . LYS A 1 81 ? -5.576 13.299 6.725 1.00 57.47 81 LYS A O 1
ATOM 583 N N . LEU A 1 82 ? -3.549 14.253 6.675 1.00 59.25 82 LEU A N 1
ATOM 584 C CA . LEU A 1 82 ? -2.836 13.163 7.342 1.00 59.25 82 LEU A CA 1
ATOM 585 C C . LEU A 1 82 ? -2.927 13.269 8.870 1.00 59.25 82 LEU A C 1
ATOM 587 O O . LEU A 1 82 ? -3.027 12.240 9.532 1.00 59.25 82 LEU A O 1
ATOM 591 N N . ASP A 1 83 ? -2.969 14.483 9.426 1.00 59.44 83 ASP A N 1
ATOM 592 C CA . ASP A 1 83 ? -3.255 14.688 10.853 1.00 59.44 83 ASP A CA 1
ATOM 593 C C . ASP A 1 83 ? -4.715 14.348 11.192 1.00 59.44 83 ASP A C 1
ATOM 595 O O . ASP A 1 83 ? -4.989 13.7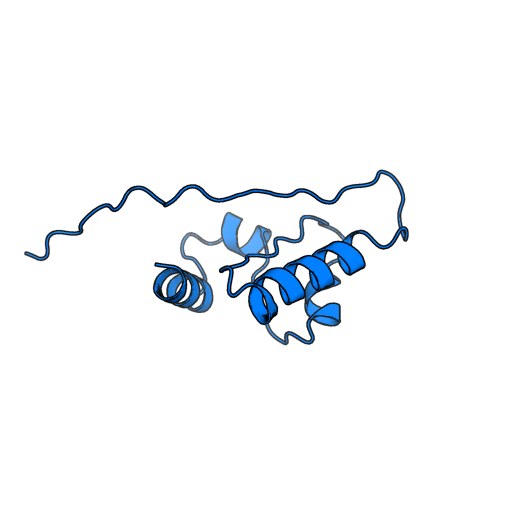35 12.223 1.00 59.44 83 ASP A O 1
ATOM 599 N N . GLU A 1 84 ? -5.648 14.617 10.277 1.00 58.66 84 GLU A N 1
ATOM 600 C CA . GLU A 1 84 ? -7.030 14.129 10.372 1.00 58.66 84 GLU A CA 1
ATOM 601 C C . GLU A 1 84 ? -7.121 12.592 10.258 1.00 58.66 84 GLU A C 1
ATOM 603 O O . GLU A 1 84 ? -7.961 11.948 10.882 1.00 58.66 84 GLU A O 1
ATOM 608 N N . LEU A 1 85 ? -6.227 11.962 9.492 1.00 57.75 85 LEU A N 1
ATOM 609 C CA . LEU A 1 85 ? -6.126 10.501 9.421 1.00 57.75 85 LEU A CA 1
ATOM 610 C C . LEU A 1 85 ? -5.576 9.910 10.724 1.00 57.75 85 LEU A C 1
ATOM 612 O O . LEU A 1 85 ? -6.067 8.881 11.182 1.00 57.75 85 LEU A O 1
ATOM 616 N N . ARG A 1 86 ? -4.609 10.583 11.359 1.00 56.69 86 ARG A N 1
ATOM 617 C CA . ARG A 1 86 ? -4.087 10.199 12.679 1.00 56.69 86 ARG A CA 1
ATOM 618 C C . ARG A 1 86 ? -5.170 10.235 13.752 1.00 56.69 86 ARG A C 1
ATOM 620 O O . ARG A 1 86 ? -5.242 9.298 14.539 1.00 56.69 86 ARG A O 1
ATOM 627 N N . SER A 1 87 ? -6.031 11.255 13.757 1.00 57.88 87 SER A N 1
ATOM 628 C CA . SER A 1 87 ? -7.119 11.360 14.741 1.00 57.88 87 SER A CA 1
ATOM 629 C C . SER A 1 87 ? -8.229 10.322 14.545 1.00 57.88 87 SER A C 1
ATOM 631 O O . SER A 1 87 ? -8.937 10.010 15.495 1.00 57.88 87 SER A O 1
ATOM 633 N N . ARG A 1 88 ? -8.374 9.762 13.336 1.00 54.00 88 ARG A N 1
ATOM 634 C CA . ARG A 1 88 ? -9.340 8.692 13.024 1.00 54.00 88 ARG A CA 1
ATOM 635 C C . ARG A 1 88 ? -8.818 7.276 13.273 1.00 54.00 88 ARG A C 1
ATOM 637 O O . ARG A 1 88 ? -9.618 6.343 13.294 1.00 54.00 88 ARG A O 1
ATOM 644 N N . CYS A 1 89 ? -7.502 7.106 13.377 1.00 46.28 89 CYS A N 1
ATOM 645 C CA . CYS A 1 89 ? -6.849 5.815 13.610 1.00 46.28 89 CYS A CA 1
ATOM 646 C C . CYS A 1 89 ? -6.377 5.615 15.063 1.00 46.28 89 CYS A C 1
ATOM 648 O O . CYS A 1 89 ? -5.886 4.529 15.370 1.00 46.28 89 CYS A O 1
ATOM 650 N N . ALA A 1 90 ? -6.496 6.641 15.914 1.00 41.47 90 ALA A N 1
ATOM 651 C CA . ALA A 1 90 ? -6.289 6.577 17.363 1.00 41.47 90 ALA A CA 1
ATOM 652 C C . ALA A 1 90 ? -7.579 6.164 18.087 1.00 41.47 90 ALA A C 1
ATOM 654 O O . ALA A 1 90 ? -7.461 5.459 19.114 1.00 41.47 90 ALA A O 1
#